Protein AF-U2HT55-F1 (afdb_monomer_lite)

Radius of gyration: 15.31 Å; chains: 1; bounding box: 40×36×38 Å

Foldseek 3Di:
DQDFAPDADPVRHGQDADPVLVVLLVVLVVDDLVVSLVLLQPQDPPDPSHDDVLSLLSQLLVCLVVVVVVSNVSSVVSSLVNLLVVLCVVQPVVPDDCSVVVSVVLSVVVVVVSVCVSVVNDSLSSVCNRPVPVSSD

Structure (mmCIF, N/CA/C/O backbone):
data_AF-U2HT55-F1
#
_entry.id   AF-U2HT55-F1
#
loop_
_atom_site.group_PDB
_atom_site.id
_atom_site.type_symbol
_atom_site.label_atom_id
_atom_site.label_alt_id
_atom_site.label_comp_id
_atom_site.label_asym_id
_atom_site.label_entity_id
_atom_site.label_seq_id
_atom_site.pdbx_PDB_ins_code
_atom_site.Cartn_x
_atom_site.Cartn_y
_atom_site.Cartn_z
_atom_site.occupancy
_atom_site.B_iso_or_equiv
_atom_site.auth_seq_id
_atom_site.auth_comp_id
_atom_site.auth_asym_id
_atom_site.auth_atom_id
_atom_site.pdbx_PDB_model_num
ATOM 1 N N . MET A 1 1 ? -13.585 8.861 9.394 1.00 59.62 1 MET A N 1
ATOM 2 C CA . MET A 1 1 ? -12.589 9.875 8.976 1.00 59.62 1 MET A CA 1
ATOM 3 C C . MET A 1 1 ? -11.209 9.292 9.211 1.00 59.62 1 MET A C 1
ATOM 5 O O . MET A 1 1 ? -10.973 8.781 10.306 1.00 59.62 1 MET A O 1
ATOM 9 N N . PRO A 1 2 ? -10.326 9.321 8.203 1.00 68.06 2 PRO A N 1
ATOM 10 C CA . PRO A 1 2 ? -9.007 8.718 8.307 1.00 68.06 2 PRO A CA 1
ATOM 11 C C . PRO A 1 2 ? -8.157 9.435 9.365 1.00 68.06 2 PRO A C 1
ATOM 13 O O . PRO A 1 2 ? -8.244 10.651 9.532 1.00 68.06 2 PRO A O 1
ATOM 16 N N . LYS A 1 3 ? -7.343 8.675 10.112 1.00 74.31 3 LYS A N 1
ATOM 17 C CA . LYS A 1 3 ? -6.481 9.236 11.166 1.00 74.31 3 LYS A CA 1
ATOM 18 C C . LYS A 1 3 ? -5.525 10.290 10.573 1.00 74.31 3 LYS A C 1
ATOM 20 O O . LYS A 1 3 ? -5.017 10.057 9.471 1.00 74.31 3 LYS A O 1
ATOM 25 N N . PRO A 1 4 ? -5.247 11.405 11.275 1.00 77.06 4 PRO A N 1
ATOM 26 C CA . PRO A 1 4 ? -4.251 12.383 10.840 1.00 77.06 4 PRO A CA 1
ATOM 27 C C . PRO A 1 4 ? -2.866 11.753 10.652 1.00 77.06 4 PRO A C 1
ATOM 29 O O . PRO A 1 4 ? -2.504 10.818 11.374 1.00 77.06 4 PRO A O 1
ATOM 32 N N . LEU A 1 5 ? -2.105 12.267 9.686 1.00 81.44 5 LEU A N 1
ATOM 33 C CA . LEU A 1 5 ? -0.708 11.888 9.479 1.00 81.44 5 LEU A CA 1
ATOM 34 C C . LEU A 1 5 ? 0.161 12.476 10.600 1.00 81.44 5 LEU A C 1
ATOM 36 O O . LEU A 1 5 ? -0.175 13.505 11.186 1.00 81.44 5 LEU A O 1
ATOM 40 N N . ARG A 1 6 ? 1.260 11.797 10.939 1.00 78.00 6 ARG A N 1
ATOM 41 C CA . ARG A 1 6 ? 2.170 12.195 12.027 1.00 78.00 6 ARG A CA 1
ATOM 42 C C . ARG A 1 6 ? 3.292 13.103 11.523 1.00 78.00 6 ARG A C 1
ATOM 44 O O . ARG A 1 6 ? 3.780 13.942 12.275 1.00 78.00 6 ARG A O 1
ATOM 51 N N . SER A 1 7 ? 3.703 12.911 10.274 1.00 81.19 7 SER A N 1
ATOM 52 C CA . SER A 1 7 ? 4.772 13.660 9.617 1.00 81.19 7 SER A CA 1
ATOM 53 C C . SER A 1 7 ? 4.402 15.119 9.350 1.00 81.19 7 SER A C 1
ATOM 55 O O . SER A 1 7 ? 3.242 15.461 9.116 1.00 81.19 7 SER A O 1
ATOM 57 N N . LYS A 1 8 ? 5.430 15.971 9.362 1.00 81.50 8 LYS A N 1
ATOM 58 C CA . LYS A 1 8 ? 5.367 17.394 9.022 1.00 81.50 8 LYS A CA 1
ATOM 59 C C . LYS A 1 8 ? 6.287 17.690 7.843 1.00 81.50 8 LYS A C 1
ATOM 61 O O . LYS A 1 8 ? 7.285 16.995 7.649 1.00 81.50 8 LYS A O 1
ATOM 66 N N . ASP A 1 9 ? 5.952 18.710 7.068 1.00 77.31 9 ASP A N 1
ATOM 67 C CA . ASP A 1 9 ? 6.779 19.195 5.973 1.00 77.31 9 ASP A CA 1
ATOM 68 C C . ASP A 1 9 ? 7.983 20.012 6.471 1.00 77.31 9 ASP A C 1
ATOM 70 O O . ASP A 1 9 ? 8.188 20.219 7.670 1.00 77.31 9 ASP A O 1
ATOM 74 N N . LYS A 1 10 ? 8.797 20.493 5.525 1.00 78.50 10 LYS A N 1
ATOM 75 C CA . LYS A 1 10 ? 9.980 21.321 5.806 1.00 78.50 10 LYS A CA 1
ATOM 76 C C . LYS A 1 10 ? 9.662 22.650 6.509 1.00 78.50 10 LYS A C 1
ATOM 78 O O . LYS A 1 10 ? 10.569 23.261 7.060 1.00 78.50 10 LYS A O 1
ATOM 83 N N . ASN A 1 11 ? 8.407 23.092 6.469 1.00 78.88 11 ASN A N 1
ATOM 84 C CA . ASN A 1 11 ? 7.920 24.304 7.118 1.00 78.88 11 ASN A CA 1
ATOM 85 C C . ASN A 1 11 ? 7.273 24.000 8.484 1.00 78.88 11 ASN A C 1
ATOM 87 O O . ASN A 1 11 ? 6.862 24.921 9.182 1.00 78.88 11 ASN A O 1
ATOM 91 N N . GLY A 1 12 ? 7.201 22.726 8.889 1.00 78.19 12 GLY A N 1
ATOM 92 C CA . GLY A 1 12 ? 6.566 22.293 10.132 1.00 78.19 12 GLY A CA 1
ATOM 93 C C . GLY A 1 12 ? 5.050 22.091 10.029 1.00 78.19 12 GLY A C 1
ATOM 94 O O . GLY A 1 12 ? 4.421 21.791 11.052 1.00 78.19 12 GLY A O 1
ATOM 95 N N . GLU A 1 13 ? 4.480 22.200 8.826 1.00 80.38 13 GLU A N 1
ATOM 96 C CA . GLU A 1 13 ? 3.058 21.979 8.567 1.00 80.38 13 GLU A CA 1
ATOM 97 C C . GLU A 1 13 ? 2.747 20.478 8.527 1.00 80.38 13 GLU A C 1
ATOM 99 O O . GLU A 1 13 ? 3.510 19.714 7.929 1.00 80.38 13 GLU A O 1
ATOM 104 N N . PRO A 1 14 ? 1.652 20.006 9.149 1.00 80.81 14 PRO A N 1
ATOM 105 C CA . PRO A 1 14 ? 1.263 18.605 9.075 1.00 80.81 14 PRO A CA 1
ATOM 106 C C . PRO A 1 14 ? 1.067 18.158 7.630 1.00 80.81 14 PRO A C 1
ATOM 108 O O . PRO A 1 14 ? 0.447 18.848 6.820 1.00 80.81 14 PRO A O 1
ATOM 111 N N . PHE A 1 15 ? 1.541 16.958 7.316 1.00 81.31 15 PHE A N 1
ATOM 112 C CA . PHE A 1 15 ? 1.168 16.322 6.066 1.00 81.31 15 PHE A CA 1
ATOM 113 C C . PHE A 1 15 ? -0.350 16.140 6.002 1.00 81.31 15 PHE A C 1
ATOM 115 O O . PHE A 1 15 ? -0.978 15.631 6.933 1.00 81.31 15 PHE A O 1
ATOM 122 N N . ALA A 1 16 ? -0.924 16.529 4.868 1.00 81.62 16 ALA A N 1
ATOM 123 C CA . ALA A 1 16 ? -2.328 16.334 4.553 1.00 81.62 16 ALA A CA 1
ATOM 124 C C . ALA A 1 16 ? -2.443 15.437 3.323 1.00 81.62 16 ALA A C 1
ATOM 126 O O . ALA A 1 16 ? -1.711 15.606 2.343 1.00 81.62 16 ALA A O 1
ATOM 127 N N . ARG A 1 17 ? -3.367 14.474 3.379 1.00 85.69 17 ARG A N 1
ATOM 128 C CA . ARG A 1 17 ? -3.720 13.690 2.197 1.00 85.69 17 ARG A CA 1
ATOM 129 C C . ARG A 1 17 ? -4.420 14.618 1.198 1.00 85.69 17 ARG A C 1
ATOM 131 O O . ARG A 1 17 ? -5.177 15.493 1.624 1.00 85.69 17 ARG A O 1
ATOM 138 N N . PRO A 1 18 ? -4.194 14.450 -0.112 1.00 88.00 18 PRO A N 1
ATOM 139 C CA . PRO A 1 18 ? -4.986 15.159 -1.107 1.00 88.00 18 PRO A CA 1
ATOM 140 C C . PRO A 1 18 ? -6.492 14.866 -0.924 1.00 88.00 18 PRO A C 1
ATOM 142 O O . PRO A 1 18 ? -6.837 13.726 -0.584 1.00 88.00 18 PRO A O 1
ATOM 145 N N . PRO A 1 19 ? -7.400 15.839 -1.145 1.00 88.50 19 PRO A N 1
ATOM 146 C CA . PRO A 1 19 ? -8.841 15.653 -0.938 1.00 88.50 19 PRO A CA 1
ATOM 147 C C . PRO A 1 19 ? -9.431 14.444 -1.677 1.00 88.50 19 PRO A C 1
ATOM 149 O O . PRO A 1 19 ? -10.312 13.757 -1.161 1.00 88.50 19 PRO A O 1
ATOM 152 N N . GLU A 1 20 ? -8.920 14.142 -2.870 1.00 89.31 20 GLU A N 1
ATOM 153 C CA . GLU A 1 20 ? -9.305 12.983 -3.671 1.00 89.31 20 GLU A CA 1
ATOM 154 C C . GLU A 1 20 ? -8.940 11.647 -3.005 1.00 89.31 20 GLU A C 1
ATOM 156 O O . GLU A 1 20 ? -9.689 10.671 -3.115 1.00 89.31 20 GLU A O 1
ATOM 161 N N . ILE A 1 21 ? -7.828 11.601 -2.264 1.00 90.75 21 ILE A N 1
ATOM 162 C CA . ILE A 1 21 ? -7.429 10.424 -1.492 1.00 90.75 21 ILE A CA 1
ATOM 163 C C . ILE A 1 21 ? -8.354 10.270 -0.288 1.00 90.75 21 ILE A C 1
ATOM 165 O O . ILE A 1 21 ? -8.862 9.173 -0.069 1.00 90.75 21 ILE A O 1
ATOM 169 N N . ASP A 1 22 ? -8.646 11.346 0.445 1.00 90.06 22 ASP A N 1
ATOM 170 C CA . ASP A 1 22 ? -9.569 11.289 1.586 1.00 90.06 22 ASP A CA 1
ATOM 171 C C . ASP A 1 22 ? -10.984 10.851 1.170 1.00 90.06 22 ASP A C 1
ATOM 173 O O . ASP A 1 22 ? -11.580 9.991 1.825 1.00 90.06 22 ASP A O 1
ATOM 177 N N . ALA A 1 23 ? -11.504 11.361 0.050 1.00 90.81 23 ALA A N 1
ATOM 178 C CA . ALA A 1 23 ? -12.784 10.920 -0.506 1.00 90.81 23 ALA A CA 1
ATOM 179 C C . ALA A 1 23 ? -12.757 9.430 -0.897 1.00 90.81 23 ALA A C 1
ATOM 181 O O . ALA A 1 23 ? -13.701 8.681 -0.623 1.00 90.81 23 ALA A O 1
ATOM 182 N N . CYS A 1 24 ? -11.653 8.968 -1.494 1.00 92.88 24 CYS A N 1
ATOM 183 C CA . CYS A 1 24 ? -11.458 7.558 -1.818 1.00 92.88 24 CYS A CA 1
ATOM 184 C C . CYS A 1 24 ? -11.436 6.682 -0.555 1.00 92.88 24 CYS A C 1
ATOM 186 O O . CYS A 1 24 ? -12.097 5.642 -0.519 1.00 92.88 24 CYS A O 1
ATOM 188 N N . LEU A 1 25 ? -10.739 7.115 0.498 1.00 93.56 25 LEU A N 1
ATOM 189 C CA . LEU A 1 25 ? -10.694 6.418 1.782 1.00 93.56 25 LEU A CA 1
ATOM 190 C C . LEU A 1 25 ? -12.084 6.302 2.405 1.00 93.56 25 LEU A C 1
ATOM 192 O O . LEU A 1 25 ? -12.474 5.201 2.779 1.00 93.56 25 LEU A O 1
ATOM 196 N N . GLN A 1 26 ? -12.857 7.390 2.446 1.00 92.44 26 GLN A N 1
ATOM 197 C CA . GLN A 1 26 ? -14.225 7.370 2.974 1.00 92.44 26 GLN A CA 1
ATOM 198 C C . GLN A 1 26 ? -15.109 6.348 2.245 1.00 92.44 26 GLN A C 1
ATOM 200 O O . GLN A 1 26 ? -15.790 5.552 2.890 1.00 92.44 26 GLN A O 1
ATOM 205 N N . ARG A 1 27 ? -15.044 6.308 0.909 1.00 93.75 27 ARG A N 1
ATOM 206 C CA . ARG A 1 27 ? -15.772 5.322 0.092 1.00 93.75 27 ARG A CA 1
ATOM 207 C C . ARG A 1 27 ? -15.325 3.879 0.360 1.00 93.75 27 ARG A C 1
ATOM 209 O O . ARG A 1 27 ? -16.134 2.962 0.300 1.00 93.75 27 ARG A O 1
ATOM 216 N N . LEU A 1 28 ? -14.040 3.648 0.620 1.00 94.19 28 LEU A N 1
ATOM 217 C CA . LEU A 1 28 ? -13.508 2.310 0.914 1.00 94.19 28 LEU A CA 1
ATOM 218 C C . LEU A 1 28 ? -13.747 1.872 2.369 1.00 94.19 28 LEU A C 1
ATOM 220 O O . LEU A 1 28 ? -13.688 0.678 2.671 1.00 94.19 28 LEU A O 1
ATOM 224 N N . GLU A 1 29 ? -13.978 2.820 3.279 1.00 92.88 29 GLU A N 1
ATOM 225 C CA . GLU A 1 29 ? -14.387 2.555 4.661 1.00 92.88 29 GLU A CA 1
ATOM 226 C C . GLU A 1 29 ? -15.868 2.174 4.768 1.00 92.88 29 GLU A C 1
ATOM 228 O O . GLU A 1 29 ? -16.218 1.432 5.683 1.00 92.88 29 GLU A O 1
ATOM 233 N N . SER A 1 30 ? -16.721 2.630 3.844 1.00 93.00 30 SER A N 1
ATOM 234 C CA . SER A 1 30 ? -18.157 2.316 3.842 1.00 93.00 30 SER A CA 1
ATOM 235 C C . SER A 1 30 ? -18.507 0.943 3.257 1.00 93.00 30 SER A C 1
ATOM 237 O O . SER A 1 30 ? -19.668 0.542 3.307 1.00 93.00 30 SER A O 1
ATOM 239 N N . ILE A 1 31 ? -17.523 0.220 2.716 1.00 94.31 31 ILE A N 1
ATOM 240 C CA . ILE A 1 31 ? -17.680 -1.129 2.159 1.00 94.31 31 ILE A CA 1
ATOM 241 C C . ILE A 1 31 ? -16.932 -2.171 3.000 1.00 94.31 31 ILE A C 1
ATOM 243 O O . ILE A 1 31 ? -15.992 -1.861 3.743 1.00 94.31 31 ILE A O 1
ATOM 247 N N . ASP A 1 32 ? -17.335 -3.433 2.864 1.00 92.25 32 ASP A N 1
ATOM 248 C CA . ASP A 1 32 ? -16.710 -4.544 3.574 1.00 92.25 32 ASP A CA 1
ATOM 249 C C . ASP A 1 32 ? -15.275 -4.828 3.081 1.00 92.25 32 ASP A C 1
ATOM 251 O O . ASP A 1 32 ? -14.828 -4.377 2.020 1.00 92.25 32 ASP A O 1
ATOM 255 N N . ALA A 1 33 ? -14.524 -5.585 3.885 1.00 88.88 33 ALA A N 1
ATOM 256 C CA . ALA A 1 33 ? -13.118 -5.866 3.617 1.00 88.88 33 ALA A CA 1
ATOM 257 C C . ALA A 1 33 ? -12.886 -6.656 2.320 1.00 88.88 33 ALA A C 1
ATOM 259 O O . ALA A 1 33 ? -11.906 -6.380 1.628 1.00 88.88 33 ALA A O 1
ATOM 260 N N . ALA A 1 34 ? -13.771 -7.593 1.964 1.00 91.06 34 ALA A N 1
ATOM 261 C CA . ALA A 1 34 ? -13.611 -8.411 0.766 1.00 91.06 34 ALA A CA 1
ATOM 262 C C . ALA A 1 34 ? -13.830 -7.575 -0.502 1.00 91.06 34 ALA A C 1
ATOM 264 O O . ALA A 1 34 ? -13.003 -7.614 -1.417 1.00 91.06 34 ALA A O 1
ATOM 265 N N . THR A 1 35 ? -14.875 -6.743 -0.521 1.00 93.62 35 THR A N 1
ATOM 266 C CA . THR A 1 35 ? -15.134 -5.806 -1.627 1.00 93.62 35 THR A CA 1
ATOM 267 C C . THR A 1 35 ? -13.995 -4.795 -1.776 1.00 93.62 35 THR A C 1
ATOM 269 O O . THR A 1 35 ? -13.527 -4.519 -2.883 1.00 93.62 35 THR A O 1
ATOM 272 N N . ARG A 1 36 ? -13.468 -4.282 -0.658 1.00 94.31 36 ARG A N 1
ATOM 273 C CA . ARG A 1 36 ? -12.300 -3.392 -0.667 1.00 94.31 36 ARG A CA 1
ATOM 274 C C . ARG A 1 36 ? -11.052 -4.074 -1.237 1.00 94.31 36 ARG A C 1
ATOM 276 O O . ARG A 1 36 ? -10.352 -3.472 -2.050 1.00 94.31 36 ARG A O 1
ATOM 283 N N . LEU A 1 37 ? -10.771 -5.314 -0.838 1.00 92.31 37 LEU A N 1
ATOM 284 C CA . LEU A 1 37 ? -9.646 -6.088 -1.366 1.00 92.31 37 LEU A CA 1
ATOM 285 C C . LEU A 1 37 ? -9.767 -6.303 -2.876 1.00 92.31 37 LEU A C 1
ATOM 287 O O . LEU A 1 37 ? -8.786 -6.093 -3.589 1.00 92.31 37 LEU A O 1
ATOM 291 N N . GLN A 1 38 ? -10.964 -6.634 -3.375 1.00 92.81 38 GLN A N 1
ATOM 292 C CA . GLN A 1 38 ? -11.213 -6.718 -4.816 1.00 92.81 38 GLN A CA 1
ATOM 293 C C . GLN A 1 38 ? -10.918 -5.395 -5.528 1.00 92.81 38 GLN A C 1
ATOM 295 O O . GLN A 1 38 ? -10.236 -5.405 -6.553 1.00 92.81 38 GLN A O 1
ATOM 300 N N . ALA A 1 39 ? -11.347 -4.258 -4.976 1.00 93.56 39 ALA A N 1
ATOM 301 C CA . ALA A 1 39 ? -11.093 -2.949 -5.580 1.00 93.56 39 ALA A CA 1
ATOM 302 C C . ALA A 1 39 ? -9.587 -2.655 -5.752 1.00 93.56 39 ALA A C 1
ATOM 304 O O . ALA A 1 39 ? -9.170 -2.063 -6.748 1.00 93.56 39 ALA A O 1
ATOM 305 N N . PHE A 1 40 ? -8.737 -3.123 -4.832 1.00 94.50 40 PHE A N 1
ATOM 306 C CA . PHE A 1 40 ? -7.283 -2.962 -4.943 1.00 94.50 40 PHE A CA 1
ATOM 307 C C . PHE A 1 40 ? -6.628 -3.829 -6.028 1.00 94.50 40 PHE A C 1
ATOM 309 O O . PHE A 1 40 ? -5.506 -3.527 -6.450 1.00 94.50 40 PHE A O 1
ATOM 316 N N . THR A 1 41 ? -7.303 -4.875 -6.515 1.00 91.75 41 THR A N 1
ATOM 317 C CA . THR A 1 41 ? -6.761 -5.757 -7.566 1.00 91.75 41 THR A CA 1
ATOM 318 C C . THR A 1 41 ? -6.699 -5.095 -8.943 1.00 91.75 41 THR A C 1
ATOM 320 O O . THR A 1 41 ? -5.928 -5.544 -9.795 1.00 91.75 41 THR A O 1
ATOM 323 N N . VAL A 1 42 ? -7.450 -4.006 -9.156 1.00 89.75 42 VAL A N 1
ATOM 324 C CA . VAL A 1 42 ? -7.401 -3.219 -10.392 1.00 89.75 42 VAL A CA 1
ATOM 325 C C . VAL A 1 42 ? -6.004 -2.613 -10.534 1.00 89.75 42 VAL A C 1
ATOM 327 O O . VAL A 1 42 ? -5.590 -1.764 -9.744 1.00 89.75 42 VAL A O 1
ATOM 330 N N . ALA A 1 43 ? -5.254 -3.093 -11.528 1.00 76.19 43 ALA A N 1
ATOM 331 C CA . ALA A 1 43 ? -3.834 -2.773 -11.692 1.00 76.19 43 ALA A CA 1
ATOM 332 C C . ALA A 1 43 ? -3.579 -1.522 -12.549 1.00 76.19 43 ALA A C 1
ATOM 334 O O . ALA A 1 43 ? -2.569 -0.846 -12.373 1.00 76.19 43 ALA A O 1
ATOM 335 N N . SER A 1 44 ? -4.474 -1.215 -13.491 1.00 80.25 44 SER A N 1
ATOM 336 C CA . SER A 1 44 ? -4.277 -0.115 -14.438 1.00 80.25 44 SER A CA 1
ATOM 337 C C . SER A 1 44 ? -4.830 1.190 -13.891 1.00 80.25 44 SER A C 1
ATOM 339 O O . SER A 1 44 ? -6.033 1.296 -13.683 1.00 80.25 44 SER A O 1
ATOM 341 N N . ARG A 1 45 ? -3.979 2.214 -13.784 1.00 79.62 45 ARG A N 1
ATOM 342 C CA . ARG A 1 45 ? -4.372 3.585 -13.406 1.00 79.62 45 ARG A CA 1
ATOM 343 C C . ARG A 1 45 ? -5.386 4.234 -14.340 1.00 79.62 45 ARG A C 1
ATOM 345 O O . ARG A 1 45 ? -6.037 5.191 -13.954 1.00 79.62 45 ARG A O 1
ATOM 352 N N . LYS A 1 46 ? -5.482 3.737 -15.575 1.00 81.38 46 LYS A N 1
ATOM 353 C CA . LYS A 1 46 ? -6.415 4.241 -16.590 1.00 81.38 46 LYS A CA 1
ATOM 354 C C . LYS A 1 46 ? -7.809 3.621 -16.475 1.00 81.38 46 LYS A C 1
ATOM 356 O O . LYS A 1 46 ? -8.676 3.962 -17.263 1.00 81.38 46 LYS A O 1
ATOM 361 N N . SER A 1 47 ? -7.998 2.655 -15.577 1.00 85.94 47 SER A N 1
ATOM 362 C CA . SER A 1 47 ? -9.296 2.027 -15.357 1.00 85.94 47 SER A CA 1
ATOM 363 C C . SER A 1 47 ? -10.113 2.850 -14.366 1.00 85.94 47 SER A C 1
ATOM 365 O O . SER A 1 47 ? -9.594 3.216 -13.314 1.00 85.94 47 SER A O 1
ATOM 367 N N . ASP A 1 48 ? -11.399 3.053 -14.655 1.00 81.44 48 ASP A N 1
ATOM 368 C CA . ASP A 1 48 ? -12.335 3.787 -13.788 1.00 81.44 48 ASP A CA 1
ATOM 369 C C . ASP A 1 48 ? -12.468 3.179 -12.378 1.00 81.44 48 ASP A C 1
ATOM 371 O O . ASP A 1 48 ? -12.843 3.859 -11.426 1.00 81.44 48 ASP A O 1
ATOM 375 N N . GLY A 1 49 ? -12.127 1.896 -12.219 1.00 84.25 49 GLY A N 1
ATOM 376 C CA . GLY A 1 49 ? -12.117 1.198 -10.931 1.00 84.25 49 GLY A CA 1
ATOM 377 C C . GLY A 1 49 ? -10.793 1.275 -10.168 1.00 84.25 49 GLY A C 1
ATOM 378 O O . GLY A 1 49 ? -10.662 0.636 -9.122 1.00 84.25 49 GLY A O 1
ATOM 379 N N . TYR A 1 50 ? -9.785 1.988 -10.679 1.00 88.69 50 TYR A N 1
ATOM 380 C CA . TYR A 1 50 ? -8.469 2.020 -10.052 1.00 88.69 50 TYR A CA 1
ATOM 381 C C . TYR A 1 50 ? -8.493 2.763 -8.721 1.00 88.69 50 TYR A C 1
ATOM 383 O O . TYR A 1 50 ? -8.780 3.956 -8.636 1.00 88.69 50 TYR A O 1
ATOM 391 N N . VAL A 1 51 ? -8.100 2.053 -7.669 1.00 93.50 51 VAL A N 1
ATOM 392 C CA . VAL A 1 51 ? -7.863 2.652 -6.359 1.00 93.50 51 VAL A CA 1
ATOM 393 C C . VAL A 1 51 ? -6.391 3.070 -6.241 1.00 93.50 51 VAL A C 1
ATOM 395 O O . VAL A 1 51 ? -5.533 2.212 -6.462 1.00 93.50 51 VAL A O 1
ATOM 398 N N . PRO A 1 52 ? -6.068 4.316 -5.842 1.00 92.38 52 PRO A N 1
ATOM 399 C CA . PRO A 1 52 ? -4.692 4.780 -5.633 1.00 92.38 52 PRO A CA 1
ATOM 400 C C . PRO A 1 52 ? -3.898 3.968 -4.598 1.00 92.38 52 PRO A C 1
ATOM 402 O O . PRO A 1 52 ? -4.463 3.360 -3.685 1.00 92.38 52 PRO A O 1
ATOM 405 N N . SER A 1 53 ? -2.570 3.948 -4.733 1.00 91.12 53 SER A N 1
ATOM 406 C CA . SER A 1 53 ? -1.689 3.201 -3.819 1.00 91.12 53 SER A CA 1
ATOM 407 C C . SER A 1 53 ? -1.542 3.886 -2.455 1.00 91.12 53 SER A C 1
ATOM 409 O O . SER A 1 53 ? -1.269 3.216 -1.462 1.00 91.12 53 SER A O 1
ATOM 411 N N . GLU A 1 54 ? -1.813 5.187 -2.378 1.00 91.62 54 GLU A N 1
ATOM 412 C CA . GLU A 1 54 ? -1.981 5.958 -1.146 1.00 91.62 54 GLU A CA 1
ATOM 413 C C . GLU A 1 54 ? -3.073 5.326 -0.272 1.00 91.62 54 GLU A C 1
ATOM 415 O O . GLU A 1 54 ? -2.858 5.032 0.905 1.00 91.62 54 GLU A O 1
ATOM 420 N N . ALA A 1 55 ? -4.229 5.021 -0.873 1.00 93.50 55 ALA A N 1
ATOM 421 C CA . ALA A 1 55 ? -5.327 4.369 -0.173 1.00 93.50 55 ALA A CA 1
ATOM 422 C C . ALA A 1 55 ? -4.945 2.949 0.267 1.00 93.50 55 ALA A C 1
ATOM 424 O O . ALA A 1 55 ? -5.205 2.559 1.403 1.00 93.50 55 ALA A O 1
ATOM 425 N N . LEU A 1 56 ? -4.268 2.184 -0.596 1.00 93.44 56 LEU A N 1
ATOM 426 C CA . LEU A 1 56 ? -3.773 0.848 -0.248 1.00 93.44 56 LEU A CA 1
ATOM 427 C C . LEU A 1 56 ? -2.831 0.889 0.965 1.00 93.44 56 LEU A C 1
ATOM 429 O O . LEU A 1 56 ? -2.935 0.057 1.866 1.00 93.44 56 LEU A O 1
ATOM 433 N N . THR A 1 57 ? -1.960 1.894 1.014 1.00 91.19 57 THR A N 1
ATOM 434 C CA . THR A 1 57 ? -1.003 2.109 2.102 1.00 91.19 57 THR A CA 1
ATOM 435 C C . THR A 1 57 ? -1.702 2.430 3.423 1.00 91.19 57 THR A C 1
ATOM 437 O O . THR A 1 57 ? -1.369 1.840 4.453 1.00 91.19 57 THR A O 1
ATOM 440 N N . TYR A 1 58 ? -2.731 3.280 3.386 1.00 91.81 58 TYR A N 1
ATOM 441 C CA . TYR A 1 58 ? -3.569 3.560 4.551 1.00 91.81 58 TYR A CA 1
ATOM 442 C C . TYR A 1 58 ? -4.185 2.283 5.139 1.00 91.81 58 TYR A C 1
ATOM 444 O O . TYR A 1 58 ? -4.085 2.030 6.344 1.00 91.81 58 TYR A O 1
ATOM 452 N N . PHE A 1 59 ? -4.793 1.437 4.299 1.00 93.25 59 PHE A N 1
ATOM 453 C CA . PHE A 1 59 ? -5.413 0.199 4.777 1.00 93.25 59 PHE A CA 1
ATOM 454 C C . PHE A 1 59 ? -4.379 -0.824 5.255 1.00 93.25 59 PHE A C 1
ATOM 456 O O . PHE A 1 59 ? -4.641 -1.520 6.236 1.00 93.25 59 PHE A O 1
ATOM 463 N N . LEU A 1 60 ? -3.192 -0.873 4.640 1.00 92.50 60 LEU A N 1
ATOM 464 C CA . LEU A 1 60 ? -2.079 -1.701 5.108 1.00 92.50 60 LEU A CA 1
ATOM 465 C C . LEU A 1 60 ? -1.674 -1.311 6.535 1.00 92.50 60 LEU A C 1
ATOM 467 O O . LEU A 1 60 ? -1.610 -2.158 7.428 1.00 92.50 60 LEU A O 1
ATOM 471 N N . ARG A 1 61 ? -1.463 -0.013 6.776 1.00 88.75 61 ARG A N 1
ATOM 472 C CA . ARG A 1 61 ? -1.128 0.507 8.103 1.00 88.75 61 ARG A CA 1
ATOM 473 C C . ARG A 1 61 ? -2.239 0.243 9.111 1.00 88.75 61 ARG A C 1
ATOM 475 O O . ARG A 1 61 ? -1.963 -0.125 10.253 1.00 88.75 61 ARG A O 1
ATOM 482 N N . ARG A 1 62 ? -3.497 0.425 8.705 1.00 90.69 62 ARG A N 1
ATOM 483 C CA . ARG A 1 62 ? -4.655 0.153 9.558 1.00 90.69 62 ARG A CA 1
ATOM 484 C C . ARG A 1 62 ? -4.701 -1.314 9.976 1.00 90.69 62 ARG A C 1
ATOM 486 O O . ARG A 1 62 ? -4.813 -1.574 11.168 1.00 90.69 62 ARG A O 1
ATOM 493 N N . ALA A 1 63 ? -4.553 -2.238 9.026 1.00 91.88 63 ALA A N 1
ATOM 494 C CA . ALA A 1 63 ? -4.540 -3.674 9.289 1.00 91.88 63 ALA A CA 1
ATOM 495 C C . ALA A 1 63 ? -3.404 -4.068 10.246 1.00 91.88 63 ALA A C 1
ATOM 497 O O . ALA A 1 63 ? -3.619 -4.858 11.165 1.00 91.88 63 ALA A O 1
ATOM 498 N N . HIS A 1 64 ? -2.221 -3.461 10.095 1.00 90.69 64 HIS A N 1
ATOM 499 C CA . HIS A 1 64 ? -1.124 -3.633 11.048 1.00 90.69 64 HIS A CA 1
ATOM 500 C C . HIS A 1 64 ? -1.505 -3.139 12.453 1.00 90.69 64 HIS A C 1
ATOM 502 O O . HIS A 1 64 ? -1.358 -3.867 13.433 1.00 90.69 64 HIS A O 1
ATOM 508 N N . ALA A 1 65 ? -2.046 -1.921 12.558 1.00 88.69 65 ALA A N 1
ATOM 509 C CA . ALA A 1 65 ? -2.406 -1.304 13.835 1.00 88.69 65 ALA A CA 1
ATOM 510 C C . ALA A 1 65 ? -3.530 -2.040 14.584 1.00 88.69 65 ALA A C 1
ATOM 512 O O . ALA A 1 65 ? -3.571 -1.990 15.811 1.00 88.69 65 ALA A O 1
ATOM 513 N N . THR A 1 66 ? -4.439 -2.711 13.872 1.00 91.00 66 THR A N 1
ATOM 514 C CA . THR A 1 66 ? -5.521 -3.512 14.467 1.00 91.00 66 THR A CA 1
ATOM 515 C C . THR A 1 66 ? -5.151 -4.985 14.651 1.00 91.00 66 THR A C 1
ATOM 517 O O . THR A 1 66 ? -5.987 -5.763 15.101 1.00 91.00 66 THR A O 1
ATOM 520 N N . GLY A 1 67 ? -3.931 -5.397 14.286 1.00 90.69 67 GLY A N 1
ATOM 521 C CA . GLY A 1 67 ? -3.489 -6.791 14.376 1.00 90.69 67 GLY A CA 1
ATOM 522 C C . GLY A 1 67 ? -4.156 -7.741 13.371 1.00 90.69 67 GLY A C 1
ATOM 523 O O . GLY A 1 67 ? -4.090 -8.958 13.548 1.00 90.69 67 GLY A O 1
ATOM 524 N N . ALA A 1 68 ? -4.779 -7.220 12.310 1.00 92.88 68 ALA A N 1
ATOM 525 C CA . ALA A 1 68 ? -5.455 -7.999 11.272 1.00 92.88 68 ALA A CA 1
ATOM 526 C C . ALA A 1 68 ? -4.436 -8.617 10.293 1.00 92.88 68 ALA A C 1
ATOM 528 O O . ALA A 1 68 ? -4.246 -8.141 9.173 1.00 92.88 68 ALA A O 1
ATOM 529 N N . LYS A 1 69 ? -3.745 -9.678 10.734 1.00 92.31 69 LYS A N 1
ATOM 530 C CA . LYS A 1 69 ? -2.609 -10.291 10.016 1.00 92.31 69 LYS A CA 1
ATOM 531 C C . LYS A 1 69 ? -2.952 -10.767 8.600 1.00 92.31 69 LYS A C 1
ATOM 533 O O . LYS A 1 69 ? -2.145 -10.571 7.692 1.00 92.31 69 LYS A O 1
ATOM 538 N N . ASP A 1 70 ? -4.131 -11.355 8.401 1.00 93.75 70 ASP A N 1
ATOM 539 C CA . ASP A 1 70 ? -4.537 -11.874 7.089 1.00 93.75 70 ASP A CA 1
ATOM 540 C C . ASP A 1 70 ? -4.830 -10.748 6.093 1.00 93.75 70 ASP A C 1
ATOM 542 O O . ASP A 1 70 ? -4.326 -10.780 4.969 1.00 93.75 70 ASP A O 1
ATOM 546 N N . GLU A 1 71 ? -5.566 -9.713 6.515 1.00 93.25 71 GLU A N 1
ATOM 547 C CA . GLU A 1 71 ? -5.814 -8.518 5.693 1.00 93.25 71 GLU A CA 1
ATOM 548 C C . GLU A 1 71 ? -4.487 -7.819 5.368 1.00 93.25 71 GLU A C 1
ATOM 550 O O . GLU A 1 71 ? -4.225 -7.498 4.209 1.00 93.25 71 GLU A O 1
ATOM 555 N N . PHE A 1 72 ? -3.594 -7.678 6.355 1.00 93.12 72 PHE A N 1
ATOM 556 C CA . PHE A 1 72 ? -2.263 -7.112 6.143 1.00 93.12 72 PHE A CA 1
ATOM 557 C C . PHE A 1 72 ? -1.480 -7.880 5.073 1.00 93.12 72 PHE A C 1
ATOM 559 O O . PHE A 1 72 ? -0.962 -7.269 4.142 1.00 93.12 72 PHE A O 1
ATOM 566 N N . LYS A 1 73 ? -1.413 -9.215 5.165 1.00 94.25 73 LYS A N 1
ATOM 567 C CA . LYS A 1 73 ? -0.677 -10.049 4.204 1.00 94.25 73 LYS A CA 1
ATOM 568 C C . LYS A 1 73 ? -1.213 -9.880 2.780 1.00 94.25 73 LYS A C 1
ATOM 570 O O . LYS A 1 73 ? -0.427 -9.790 1.837 1.00 94.25 73 LYS A O 1
ATOM 575 N N . GLN A 1 74 ? -2.534 -9.816 2.623 1.00 95.38 74 GLN A N 1
ATOM 576 C CA . GLN A 1 74 ? -3.173 -9.636 1.319 1.00 95.38 74 GLN A CA 1
ATOM 577 C C . GLN A 1 74 ? -2.896 -8.243 0.736 1.00 95.38 74 GLN A C 1
ATOM 579 O O . GLN A 1 74 ? -2.466 -8.133 -0.414 1.00 95.38 74 GLN A O 1
ATOM 584 N N . LEU A 1 75 ? -3.063 -7.186 1.536 1.00 94.50 75 LEU A N 1
ATOM 585 C CA . LEU A 1 75 ? -2.774 -5.810 1.120 1.00 94.50 75 LEU A CA 1
ATOM 586 C C . LEU A 1 75 ? -1.286 -5.616 0.800 1.00 94.50 75 LEU A C 1
ATOM 588 O O . LEU A 1 75 ? -0.952 -4.969 -0.190 1.00 94.50 75 LEU A O 1
ATOM 592 N N . PHE A 1 76 ? -0.394 -6.224 1.586 1.00 94.00 76 PHE A N 1
ATOM 593 C CA . PHE A 1 76 ? 1.046 -6.186 1.349 1.00 94.00 76 PHE A CA 1
ATOM 594 C C . PHE A 1 76 ? 1.405 -6.838 0.011 1.00 94.00 76 PHE A C 1
ATOM 596 O O . PHE A 1 76 ? 2.137 -6.252 -0.783 1.00 94.00 76 PHE A O 1
ATOM 603 N N . GLY A 1 77 ? 0.840 -8.012 -0.292 1.00 94.19 77 GLY A N 1
ATOM 604 C CA . GLY A 1 77 ? 1.043 -8.675 -1.582 1.00 94.19 77 GLY A CA 1
ATOM 605 C C . GLY A 1 77 ? 0.575 -7.828 -2.771 1.00 94.19 77 GLY A C 1
ATOM 606 O O . GLY A 1 77 ? 1.281 -7.723 -3.775 1.00 94.19 77 GLY A O 1
ATOM 607 N N . LEU A 1 78 ? -0.583 -7.168 -2.648 1.00 93.81 78 LEU A N 1
ATOM 608 C CA . LEU A 1 78 ? -1.097 -6.252 -3.674 1.00 93.81 78 LEU A CA 1
ATOM 609 C C . LEU A 1 78 ? -0.193 -5.031 -3.861 1.00 93.81 78 LEU A C 1
ATOM 611 O O . LEU A 1 78 ? 0.073 -4.631 -4.997 1.00 93.81 78 LEU A O 1
ATOM 615 N N . LEU A 1 79 ? 0.313 -4.471 -2.762 1.00 92.25 79 LEU A N 1
ATOM 616 C CA . LEU A 1 79 ? 1.231 -3.340 -2.796 1.00 92.25 79 LEU A CA 1
ATOM 617 C C . LEU A 1 79 ? 2.526 -3.722 -3.514 1.00 92.25 79 LEU A C 1
ATOM 619 O O . LEU A 1 79 ? 2.906 -3.062 -4.478 1.00 92.25 79 LEU A O 1
ATOM 623 N N . MET A 1 80 ? 3.144 -4.836 -3.116 1.00 92.12 80 MET A N 1
ATOM 624 C CA . MET A 1 80 ? 4.366 -5.349 -3.739 1.00 92.12 80 MET A CA 1
ATOM 625 C C . MET A 1 80 ? 4.172 -5.632 -5.231 1.00 92.12 80 MET A C 1
ATOM 627 O O . MET A 1 80 ? 5.038 -5.303 -6.038 1.00 92.12 80 MET A O 1
ATOM 631 N N . LYS A 1 81 ? 3.011 -6.161 -5.634 1.00 91.69 81 LYS A N 1
ATOM 632 C CA . LYS A 1 81 ? 2.688 -6.364 -7.053 1.00 91.69 81 LYS A CA 1
ATOM 633 C C . LYS A 1 81 ? 2.675 -5.044 -7.834 1.00 91.69 81 LYS A C 1
ATOM 635 O O . LYS A 1 81 ? 3.269 -4.976 -8.908 1.00 91.69 81 LYS A O 1
ATOM 640 N N . ARG A 1 82 ? 2.033 -3.996 -7.305 1.00 90.25 82 ARG A N 1
ATOM 641 C CA . ARG A 1 82 ? 1.969 -2.670 -7.954 1.00 90.25 82 ARG A CA 1
ATOM 642 C C . ARG A 1 82 ? 3.339 -2.001 -8.039 1.00 90.25 82 ARG A C 1
ATOM 644 O O . ARG A 1 82 ? 3.684 -1.439 -9.075 1.00 90.25 82 ARG A O 1
ATOM 651 N N . VAL A 1 83 ? 4.118 -2.089 -6.964 1.00 88.75 83 VAL A N 1
ATOM 652 C CA . VAL A 1 83 ? 5.497 -1.587 -6.902 1.00 88.75 83 VAL A CA 1
ATOM 653 C C . VAL A 1 83 ? 6.353 -2.299 -7.948 1.00 88.75 83 VAL A C 1
ATOM 655 O O . VAL A 1 83 ? 6.976 -1.634 -8.770 1.00 88.75 83 VAL A O 1
ATOM 658 N N . GLY A 1 84 ? 6.297 -3.632 -8.009 1.00 89.44 84 GLY A N 1
ATOM 659 C CA . GLY A 1 84 ? 7.012 -4.417 -9.014 1.00 89.44 84 GLY A CA 1
ATOM 660 C C . GLY A 1 84 ? 6.640 -4.027 -10.447 1.00 89.44 84 GLY A C 1
ATOM 661 O O . GLY A 1 84 ? 7.523 -3.811 -11.271 1.00 89.44 84 GLY A O 1
ATOM 662 N N . GLN A 1 85 ? 5.347 -3.854 -10.743 1.00 88.38 85 GLN A N 1
ATOM 663 C CA . GLN A 1 85 ? 4.883 -3.391 -12.059 1.00 88.38 85 GLN A CA 1
ATOM 664 C C . GLN A 1 85 ? 5.423 -2.000 -12.420 1.00 88.38 85 GLN A C 1
ATOM 666 O O . GLN A 1 85 ? 5.843 -1.785 -13.556 1.00 88.38 85 GLN A O 1
ATOM 671 N N . SER A 1 86 ? 5.445 -1.073 -11.459 1.00 85.75 86 SER A N 1
ATOM 672 C CA . SER A 1 86 ? 6.037 0.257 -11.645 1.00 85.75 86 SER A CA 1
ATOM 673 C C . SER A 1 86 ? 7.534 0.162 -11.953 1.00 85.75 86 SER A C 1
ATOM 675 O O . SER A 1 86 ? 8.021 0.771 -12.903 1.00 85.75 86 SER A O 1
ATOM 677 N N . LEU A 1 87 ? 8.262 -0.678 -11.212 1.00 86.62 87 LEU A N 1
ATOM 678 C CA . LEU A 1 87 ? 9.693 -0.891 -11.422 1.00 86.62 87 LEU A CA 1
ATOM 679 C C . LEU A 1 87 ? 10.000 -1.527 -12.777 1.00 86.62 87 LEU A C 1
ATOM 681 O O . LEU A 1 87 ? 10.967 -1.127 -13.412 1.00 86.62 87 LEU A O 1
ATOM 685 N N . PHE A 1 88 ? 9.183 -2.464 -13.260 1.00 87.00 88 PHE A N 1
ATOM 686 C CA . PHE A 1 88 ? 9.334 -3.015 -14.612 1.00 87.00 88 PHE A CA 1
ATOM 687 C C . PHE A 1 88 ? 9.169 -1.950 -15.703 1.00 87.00 88 PHE A C 1
ATOM 689 O O . PHE A 1 88 ? 9.878 -1.991 -16.707 1.00 87.00 88 PHE A O 1
ATOM 696 N N . ALA A 1 89 ? 8.260 -0.990 -15.512 1.00 85.62 89 ALA A N 1
ATOM 697 C CA . ALA A 1 89 ? 8.071 0.110 -16.454 1.00 85.62 89 ALA A CA 1
ATOM 698 C C . ALA A 1 89 ? 9.231 1.123 -16.414 1.00 85.62 89 ALA A C 1
ATOM 700 O O . ALA A 1 89 ? 9.666 1.600 -17.462 1.00 85.62 89 ALA A O 1
ATOM 701 N N . SER A 1 90 ? 9.743 1.436 -15.220 1.00 84.62 90 SER A N 1
ATOM 702 C CA . SER A 1 90 ? 10.827 2.410 -15.020 1.00 84.62 90 SER A CA 1
ATOM 703 C C . SER A 1 90 ? 12.218 1.846 -15.318 1.00 84.62 90 SER A C 1
ATOM 705 O O . SER A 1 90 ? 13.100 2.572 -15.771 1.00 84.62 90 SER A O 1
ATOM 707 N N . ILE A 1 91 ? 12.413 0.550 -15.079 1.00 85.38 91 ILE A N 1
ATOM 708 C CA . ILE A 1 91 ? 13.685 -0.165 -15.191 1.00 85.38 91 ILE A CA 1
ATOM 709 C C . ILE A 1 91 ? 13.492 -1.360 -16.139 1.00 85.38 91 ILE A C 1
ATOM 711 O O . ILE A 1 91 ? 13.430 -2.502 -15.680 1.00 85.38 91 ILE A O 1
ATOM 715 N N . PRO A 1 92 ? 13.338 -1.132 -17.456 1.00 85.69 92 PRO A N 1
ATOM 716 C CA . PRO A 1 92 ? 13.114 -2.210 -18.411 1.00 85.69 92 PRO A CA 1
ATOM 717 C C . PRO A 1 92 ? 14.413 -2.963 -18.728 1.00 85.69 92 PRO A C 1
ATOM 719 O O . PRO A 1 92 ? 15.480 -2.358 -18.855 1.00 85.69 92 PRO A O 1
ATOM 722 N N . ASP A 1 93 ? 14.302 -4.273 -18.960 1.00 83.69 93 ASP A N 1
ATOM 723 C CA . ASP A 1 93 ? 15.445 -5.143 -19.293 1.00 83.69 93 ASP A CA 1
ATOM 724 C C . ASP A 1 93 ? 16.187 -4.688 -20.557 1.00 83.69 93 ASP A C 1
ATOM 726 O O . ASP A 1 93 ? 17.398 -4.843 -20.677 1.00 83.69 93 ASP A O 1
ATOM 730 N N . SER A 1 94 ? 15.476 -4.050 -21.489 1.00 82.69 94 SER A N 1
ATOM 731 C CA . SER A 1 94 ? 16.037 -3.579 -22.755 1.00 82.69 94 SER A CA 1
ATOM 732 C C . SER A 1 94 ? 16.984 -2.383 -22.622 1.00 82.69 94 SER A C 1
ATOM 734 O O . SER A 1 94 ? 17.642 -2.035 -23.599 1.00 82.69 94 SER A O 1
ATOM 736 N N . ARG A 1 95 ? 17.007 -1.687 -21.475 1.00 72.44 95 ARG A N 1
ATOM 737 C CA . ARG A 1 95 ? 17.798 -0.454 -21.296 1.00 72.44 95 ARG A CA 1
ATOM 738 C C . ARG A 1 95 ? 18.985 -0.607 -20.353 1.00 72.44 95 ARG A C 1
ATOM 740 O O . ARG A 1 95 ? 19.817 0.294 -20.320 1.00 72.44 95 ARG A O 1
ATOM 747 N N . MET A 1 96 ? 19.067 -1.691 -19.582 1.00 78.12 96 MET A N 1
ATOM 748 C CA . MET A 1 96 ? 20.082 -1.813 -18.539 1.00 78.12 96 MET A CA 1
ATOM 749 C C . MET A 1 96 ? 20.420 -3.278 -18.249 1.00 78.12 96 MET A C 1
ATOM 751 O O . MET A 1 96 ? 19.541 -4.081 -17.940 1.00 78.12 96 MET A O 1
ATOM 755 N N . ALA A 1 97 ? 21.707 -3.623 -18.314 1.00 82.94 97 ALA A N 1
ATOM 756 C CA . ALA A 1 97 ? 22.186 -4.918 -17.842 1.00 82.94 97 ALA A CA 1
ATOM 757 C C . ALA A 1 97 ? 21.987 -5.020 -16.318 1.00 82.94 97 ALA A C 1
ATOM 759 O O . ALA A 1 97 ? 22.210 -4.045 -15.603 1.00 82.94 97 ALA A O 1
ATOM 760 N N . GLY A 1 98 ? 21.536 -6.176 -15.824 1.00 86.69 98 GLY A N 1
ATOM 761 C CA . GLY A 1 98 ? 21.230 -6.361 -14.398 1.00 86.69 98 GLY A CA 1
ATOM 762 C C . GLY A 1 98 ? 19.944 -5.666 -13.930 1.00 86.69 98 GLY A C 1
ATOM 763 O O . GLY A 1 98 ? 19.746 -5.479 -12.732 1.00 86.69 98 GLY A O 1
ATOM 764 N N . ALA A 1 99 ? 19.049 -5.273 -14.847 1.00 88.38 99 ALA A N 1
ATOM 765 C CA . ALA A 1 99 ? 17.770 -4.655 -14.492 1.00 88.38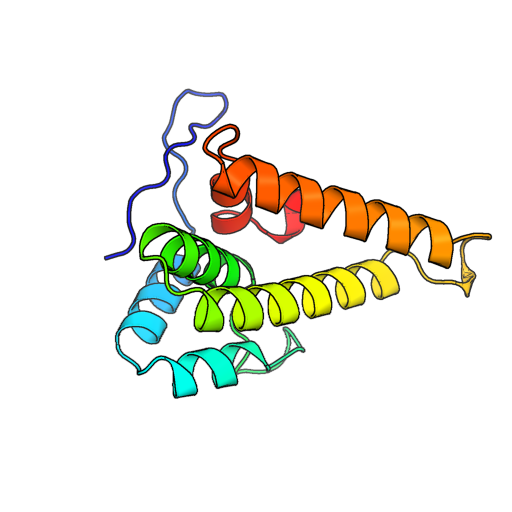 99 ALA A CA 1
ATOM 766 C C . ALA A 1 99 ? 16.942 -5.521 -13.527 1.00 88.38 99 ALA A C 1
ATOM 768 O O . ALA A 1 99 ? 16.310 -4.980 -12.623 1.00 88.38 99 ALA A O 1
ATOM 769 N N . GLN A 1 100 ? 16.978 -6.849 -13.677 1.00 89.12 100 GLN A N 1
ATOM 770 C CA . GLN A 1 100 ? 16.333 -7.768 -12.741 1.00 89.12 100 GLN A CA 1
ATOM 771 C C . GLN A 1 100 ? 16.886 -7.621 -11.317 1.00 89.12 100 GLN A C 1
ATOM 773 O O . GLN A 1 100 ? 16.106 -7.325 -10.413 1.00 89.12 100 GLN A O 1
ATOM 778 N N . ASP A 1 101 ? 18.202 -7.744 -11.135 1.00 89.75 101 ASP A N 1
ATOM 779 C CA . ASP A 1 101 ? 18.852 -7.653 -9.819 1.00 89.75 101 ASP A CA 1
ATOM 780 C C . ASP A 1 101 ? 18.563 -6.305 -9.145 1.00 89.75 101 ASP A C 1
ATOM 782 O O . ASP A 1 101 ? 18.265 -6.229 -7.953 1.00 89.75 101 ASP A O 1
ATOM 786 N N . ILE A 1 102 ? 18.568 -5.222 -9.929 1.00 88.81 102 ILE A N 1
ATOM 787 C CA . ILE A 1 102 ? 18.240 -3.880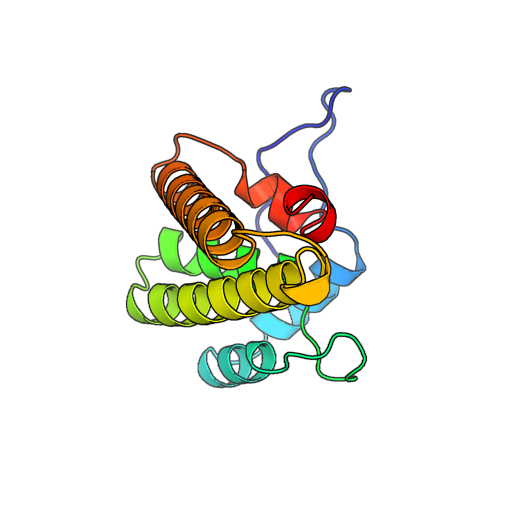 -9.439 1.00 88.81 102 ILE A CA 1
ATOM 788 C C . ILE A 1 102 ? 16.781 -3.806 -8.978 1.00 88.81 102 ILE A C 1
ATOM 790 O O . ILE A 1 102 ? 16.505 -3.261 -7.908 1.00 88.81 102 ILE A O 1
ATOM 794 N N . ARG A 1 103 ? 15.829 -4.355 -9.747 1.00 90.56 103 ARG A N 1
ATOM 795 C CA . ARG A 1 103 ? 14.417 -4.388 -9.333 1.00 90.56 103 ARG A CA 1
ATOM 796 C C . ARG A 1 103 ? 14.235 -5.210 -8.057 1.00 90.56 103 ARG A C 1
ATOM 798 O O . ARG A 1 103 ? 13.496 -4.776 -7.177 1.00 90.56 103 ARG A O 1
ATOM 805 N N . GLU A 1 104 ? 14.906 -6.352 -7.932 1.00 91.25 104 GLU A N 1
ATOM 806 C CA . GLU A 1 104 ? 14.855 -7.205 -6.736 1.00 91.25 104 GLU A CA 1
ATOM 807 C C . GLU A 1 104 ? 15.423 -6.502 -5.492 1.00 91.25 104 GLU A C 1
ATOM 809 O O . GLU A 1 104 ? 14.802 -6.536 -4.423 1.00 91.25 104 GLU A O 1
ATOM 814 N N . GLU A 1 105 ? 16.540 -5.787 -5.630 1.00 91.00 105 GLU A N 1
ATOM 815 C CA . GLU A 1 105 ? 17.133 -4.995 -4.547 1.00 91.00 105 GLU A CA 1
ATOM 816 C C . GLU A 1 105 ? 16.210 -3.845 -4.120 1.00 91.00 105 GLU A C 1
ATOM 818 O O . GLU A 1 105 ? 15.966 -3.637 -2.927 1.00 91.00 105 GLU A O 1
ATOM 823 N N . VAL A 1 106 ? 15.631 -3.111 -5.078 1.00 88.81 106 VAL A N 1
ATOM 824 C CA . VAL A 1 106 ? 14.682 -2.025 -4.777 1.00 88.81 106 VAL A CA 1
ATOM 825 C C . VAL A 1 106 ? 13.436 -2.570 -4.074 1.00 88.81 106 VAL A C 1
ATOM 827 O O . VAL A 1 106 ? 12.996 -1.996 -3.075 1.00 88.81 106 VAL A O 1
ATOM 830 N N . MET A 1 107 ? 12.901 -3.705 -4.533 1.00 90.75 107 MET A N 1
ATOM 831 C CA . MET A 1 107 ? 11.778 -4.391 -3.886 1.00 90.75 107 MET A CA 1
ATOM 832 C C . MET A 1 107 ? 12.114 -4.826 -2.454 1.00 90.75 107 MET A C 1
ATOM 834 O O . MET A 1 107 ? 11.303 -4.628 -1.546 1.00 90.75 107 MET A O 1
ATOM 838 N N . SER A 1 108 ? 13.313 -5.367 -2.231 1.00 91.00 108 SER A N 1
ATOM 839 C CA . SER A 1 108 ? 13.771 -5.805 -0.907 1.00 91.00 108 SER A CA 1
ATOM 840 C C . SER A 1 108 ? 13.903 -4.629 0.062 1.00 91.00 108 SER A C 1
ATOM 842 O O . SER A 1 108 ? 13.364 -4.671 1.172 1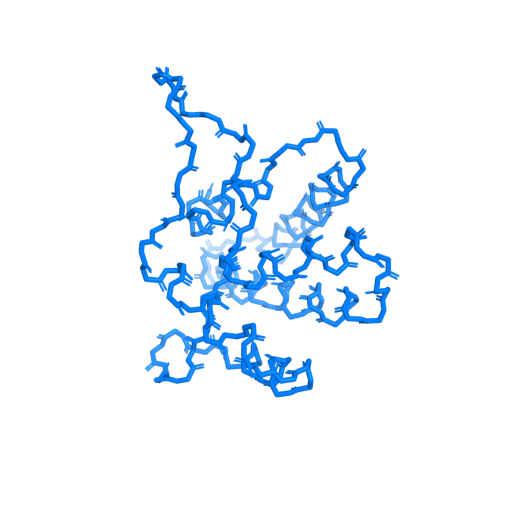.00 91.00 108 SER A O 1
ATOM 844 N N . ARG A 1 109 ? 14.521 -3.524 -0.376 1.00 89.25 109 ARG A N 1
ATOM 845 C CA . ARG A 1 109 ? 14.615 -2.285 0.416 1.00 89.25 109 ARG A CA 1
ATOM 846 C C . ARG A 1 109 ? 13.252 -1.679 0.714 1.00 89.25 109 ARG A C 1
ATOM 848 O O . ARG A 1 109 ? 13.040 -1.148 1.806 1.00 89.25 109 ARG A O 1
ATOM 855 N N . PHE A 1 110 ? 12.326 -1.738 -0.240 1.00 88.00 110 PHE A N 1
ATOM 856 C CA . PHE A 1 110 ? 10.962 -1.268 -0.035 1.00 88.00 110 PHE A CA 1
ATOM 857 C C . PHE A 1 110 ? 10.268 -2.082 1.066 1.00 88.00 110 PHE A C 1
ATOM 859 O O . PHE A 1 110 ? 9.770 -1.498 2.027 1.00 88.00 110 PHE A O 1
ATOM 866 N N . ALA A 1 111 ? 10.318 -3.415 1.001 1.00 89.44 111 ALA A N 1
ATOM 867 C CA . ALA A 1 111 ? 9.755 -4.285 2.035 1.00 89.44 111 ALA A CA 1
ATOM 868 C C . ALA A 1 111 ? 10.366 -4.025 3.426 1.00 89.44 111 ALA A C 1
ATOM 870 O O . ALA A 1 111 ? 9.639 -3.922 4.417 1.00 89.44 111 ALA A O 1
ATOM 871 N N . GLU A 1 112 ? 11.688 -3.852 3.505 1.00 89.19 112 GLU A N 1
ATOM 872 C CA . GLU A 1 112 ? 12.382 -3.538 4.758 1.00 89.19 112 GLU A CA 1
ATOM 873 C C . GLU A 1 112 ? 11.911 -2.199 5.355 1.00 89.19 112 GLU A C 1
ATOM 875 O O . GLU A 1 112 ? 11.686 -2.087 6.564 1.00 89.19 112 GLU A O 1
ATOM 880 N N . ARG A 1 113 ? 11.713 -1.176 4.516 1.00 84.25 113 ARG A N 1
ATOM 881 C CA . ARG A 1 113 ? 11.193 0.133 4.941 1.00 84.25 113 ARG A CA 1
ATOM 882 C C . ARG A 1 113 ? 9.776 0.034 5.504 1.00 84.25 113 ARG A C 1
ATOM 884 O O . ARG A 1 113 ? 9.512 0.616 6.556 1.00 84.25 113 ARG A O 1
ATOM 891 N N . ILE A 1 114 ? 8.897 -0.746 4.869 1.00 85.88 114 ILE A N 1
ATOM 892 C CA . ILE A 1 114 ? 7.546 -1.018 5.388 1.00 85.88 114 ILE A CA 1
ATOM 893 C C . ILE A 1 114 ? 7.624 -1.697 6.761 1.00 85.88 114 ILE A C 1
ATOM 895 O O . ILE A 1 114 ? 6.930 -1.286 7.691 1.00 85.88 114 ILE A O 1
ATOM 899 N N . ALA A 1 115 ? 8.498 -2.695 6.920 1.00 85.62 115 ALA A N 1
ATOM 900 C CA . ALA A 1 115 ? 8.685 -3.383 8.197 1.00 85.62 115 ALA A CA 1
ATOM 901 C C . 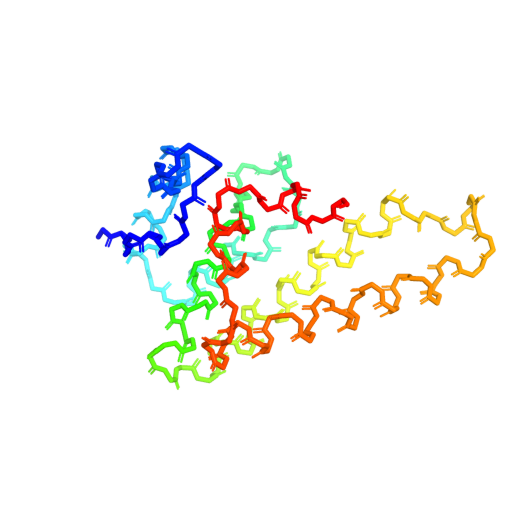ALA A 1 115 ? 9.191 -2.435 9.304 1.00 85.62 115 ALA A C 1
ATOM 903 O O . ALA A 1 115 ? 8.701 -2.475 10.435 1.00 85.62 115 ALA A O 1
ATOM 904 N N . LYS A 1 116 ? 10.129 -1.534 8.979 1.00 83.31 116 LYS A N 1
ATOM 905 C CA . LYS A 1 116 ? 10.626 -0.505 9.908 1.00 83.31 116 LYS A CA 1
ATOM 906 C C . LYS A 1 116 ? 9.525 0.470 10.335 1.00 83.31 116 LYS A C 1
ATOM 908 O O . LYS A 1 116 ? 9.435 0.773 11.526 1.00 83.31 116 LYS A O 1
ATOM 913 N N . ASP A 1 117 ? 8.672 0.912 9.413 1.00 82.19 117 ASP A N 1
ATOM 914 C CA . ASP A 1 117 ? 7.521 1.773 9.728 1.00 82.19 117 ASP A CA 1
ATOM 915 C C . ASP A 1 117 ? 6.514 1.057 10.638 1.00 82.19 117 ASP A C 1
ATOM 917 O O . ASP A 1 117 ? 6.131 1.584 11.682 1.00 82.19 117 ASP A O 1
ATOM 921 N N . CYS A 1 118 ? 6.198 -0.205 10.330 1.00 80.94 118 CYS A N 1
ATOM 922 C CA . CYS A 1 118 ? 5.346 -1.051 11.168 1.00 80.94 118 CYS A CA 1
ATOM 923 C C . CYS A 1 118 ? 5.890 -1.190 12.604 1.00 80.94 118 CYS A C 1
ATOM 925 O O . CYS A 1 118 ? 5.119 -1.196 13.560 1.00 80.94 118 CYS A O 1
ATOM 927 N N . SER A 1 119 ? 7.217 -1.218 12.783 1.00 80.12 119 SER A N 1
ATOM 928 C CA . SER A 1 119 ? 7.860 -1.235 14.109 1.00 80.12 119 SER A CA 1
ATOM 929 C C . SER A 1 119 ? 7.878 0.122 14.838 1.00 80.12 119 SER A C 1
ATOM 931 O O . SER A 1 119 ? 8.456 0.230 15.918 1.00 80.12 119 SER A O 1
ATOM 933 N N . GLY A 1 120 ? 7.281 1.168 14.257 1.00 71.38 120 GLY A N 1
ATOM 934 C CA . GLY A 1 120 ? 7.199 2.512 14.835 1.00 71.38 120 GLY A CA 1
ATOM 935 C C . GLY A 1 120 ? 8.490 3.330 14.741 1.00 71.38 120 GLY A C 1
ATOM 936 O O . GLY A 1 120 ? 8.569 4.410 15.320 1.00 71.38 120 GLY A O 1
ATOM 937 N N . ARG A 1 121 ? 9.505 2.832 14.025 1.00 59.75 121 ARG A N 1
ATOM 938 C CA . ARG A 1 121 ? 10.832 3.465 13.909 1.00 59.75 121 ARG A CA 1
ATOM 939 C C . ARG A 1 121 ? 10.914 4.520 12.809 1.00 59.75 121 ARG A C 1
ATOM 941 O O . ARG A 1 121 ? 11.890 5.259 12.747 1.00 59.75 121 ARG A O 1
ATOM 948 N N . PHE A 1 122 ? 9.924 4.567 11.925 1.00 64.50 122 PHE A N 1
ATOM 949 C CA . PHE A 1 122 ? 9.872 5.488 10.797 1.00 64.50 122 PHE A CA 1
ATOM 950 C C . PHE A 1 122 ? 8.417 5.897 10.545 1.00 64.50 122 PHE A C 1
ATOM 952 O O . PHE A 1 122 ? 7.514 5.127 10.854 1.00 64.50 122 PHE A O 1
ATOM 959 N N . ALA A 1 123 ? 8.199 7.095 9.999 1.00 70.50 123 ALA A N 1
ATOM 960 C CA . ALA A 1 123 ? 6.887 7.578 9.550 1.00 70.50 123 ALA A CA 1
ATOM 961 C C . ALA A 1 123 ? 6.832 7.669 8.011 1.00 70.50 123 ALA A C 1
ATOM 963 O O . ALA A 1 123 ? 6.258 8.594 7.437 1.00 70.50 123 ALA A O 1
ATOM 964 N N . MET A 1 124 ? 7.478 6.722 7.326 1.00 76.19 124 MET A N 1
ATOM 965 C CA . MET A 1 124 ? 7.609 6.709 5.867 1.00 76.19 124 MET A CA 1
ATOM 966 C C . MET A 1 124 ? 6.256 6.511 5.197 1.00 76.19 124 MET A C 1
ATOM 968 O O . MET A 1 124 ? 5.979 7.107 4.159 1.00 76.19 124 MET A O 1
ATOM 972 N N . LEU A 1 125 ? 5.403 5.687 5.805 1.00 76.12 125 LEU A N 1
ATOM 973 C CA . LEU A 1 125 ? 4.070 5.431 5.290 1.00 76.12 125 LEU A CA 1
ATOM 974 C C . LEU A 1 125 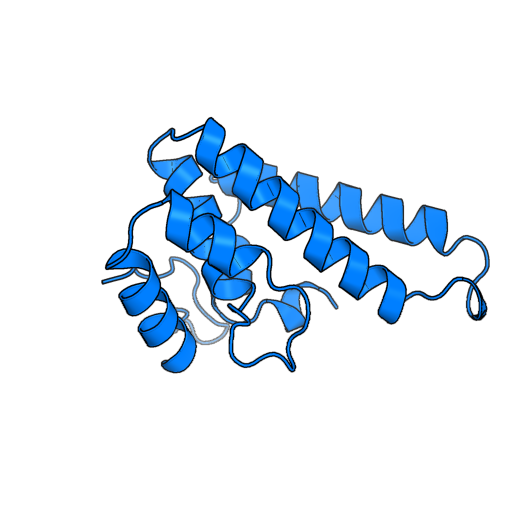? 3.214 6.713 5.260 1.00 76.12 125 LEU A C 1
ATOM 976 O O . LEU A 1 125 ? 2.289 6.781 4.462 1.00 76.12 125 LEU A O 1
ATOM 980 N N . ASP A 1 126 ? 3.548 7.759 6.037 1.00 77.69 126 ASP A N 1
ATOM 981 C CA . ASP A 1 126 ? 2.835 9.041 5.939 1.00 77.69 126 ASP A CA 1
ATOM 982 C C . ASP A 1 126 ? 3.117 9.718 4.605 1.00 77.69 126 ASP A C 1
ATOM 984 O O . ASP A 1 126 ? 2.217 10.290 4.005 1.00 77.69 126 ASP A O 1
ATOM 988 N N . PHE A 1 127 ? 4.351 9.619 4.114 1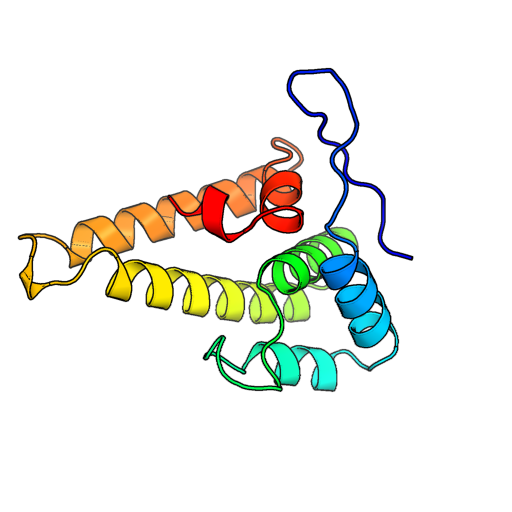.00 78.88 127 PHE A N 1
ATOM 989 C CA . PHE A 1 127 ? 4.710 10.157 2.810 1.00 78.88 127 PHE A CA 1
ATOM 990 C C . PHE A 1 127 ? 4.020 9.383 1.681 1.00 78.88 127 PHE A C 1
ATOM 992 O O . PHE A 1 127 ? 3.453 9.989 0.774 1.00 78.88 127 PHE A O 1
ATOM 999 N N . PHE A 1 128 ? 3.990 8.050 1.775 1.00 79.06 128 PHE A N 1
ATOM 1000 C CA . PHE A 1 128 ? 3.299 7.197 0.803 1.00 79.06 128 PHE A CA 1
ATOM 1001 C C . PHE A 1 128 ? 1.776 7.367 0.803 1.00 79.06 128 PHE A C 1
ATOM 1003 O O . PHE A 1 128 ? 1.150 7.093 -0.214 1.00 79.06 128 PHE A O 1
ATOM 1010 N N . GLU A 1 129 ? 1.178 7.824 1.904 1.00 77.81 129 GLU A N 1
ATOM 1011 C CA . GLU A 1 129 ? -0.242 8.191 1.954 1.00 77.81 129 GLU A CA 1
ATOM 1012 C C . GLU A 1 129 ? -0.541 9.579 1.361 1.00 77.81 129 GLU A C 1
ATOM 1014 O O . GLU A 1 129 ? -1.700 9.872 1.073 1.00 77.81 129 GLU A O 1
ATOM 1019 N N . VAL A 1 130 ? 0.476 10.427 1.166 1.00 76.81 130 VAL A N 1
ATOM 1020 C CA . VAL A 1 130 ? 0.336 11.761 0.553 1.00 76.81 130 VAL A CA 1
ATOM 1021 C C . VAL A 1 130 ? 0.663 11.724 -0.935 1.00 76.81 130 VAL A C 1
ATOM 1023 O O . VAL A 1 130 ? -0.089 12.265 -1.742 1.00 76.81 130 VAL A O 1
ATOM 1026 N N . ARG A 1 131 ? 1.798 11.117 -1.300 1.00 78.81 131 ARG A N 1
ATOM 1027 C CA . ARG A 1 131 ? 2.269 10.971 -2.684 1.00 78.81 131 ARG A CA 1
ATOM 1028 C C . ARG A 1 131 ? 3.045 9.674 -2.832 1.00 78.81 131 ARG A C 1
ATOM 1030 O O . ARG A 1 131 ? 4.262 9.639 -2.642 1.00 78.81 131 ARG A O 1
ATOM 1037 N N . PHE A 1 132 ? 2.350 8.614 -3.224 1.00 76.06 132 PHE A N 1
ATOM 1038 C CA . PHE A 1 132 ? 2.963 7.304 -3.386 1.00 76.06 132 PHE A CA 1
ATOM 1039 C C . PHE A 1 132 ? 4.031 7.310 -4.489 1.00 76.06 132 PHE A C 1
ATOM 1041 O O . PHE A 1 132 ? 5.117 6.758 -4.324 1.00 76.06 132 PHE A O 1
ATOM 1048 N N . ASP A 1 133 ? 3.745 8.007 -5.588 1.00 68.19 133 ASP A N 1
ATOM 1049 C CA . ASP A 1 133 ? 4.597 8.044 -6.779 1.00 68.19 133 ASP A CA 1
ATOM 1050 C C . ASP A 1 133 ? 5.951 8.713 -6.557 1.00 68.19 133 ASP A C 1
ATOM 1052 O O . ASP A 1 133 ? 6.953 8.262 -7.104 1.00 68.19 133 ASP A O 1
ATOM 1056 N N . LEU A 1 134 ? 6.008 9.755 -5.725 1.00 60.31 134 LEU A N 1
ATOM 1057 C CA . LEU A 1 134 ? 7.274 10.413 -5.397 1.00 60.31 134 LEU A CA 1
ATOM 1058 C C . LEU A 1 134 ? 8.120 9.599 -4.417 1.00 60.31 134 LEU A C 1
ATOM 1060 O O . LEU A 1 134 ? 9.317 9.833 -4.323 1.00 60.31 134 LEU A O 1
ATOM 1064 N N . GLY A 1 135 ? 7.522 8.659 -3.679 1.00 55.53 135 GLY A N 1
ATOM 1065 C CA . GLY A 1 135 ? 8.257 7.780 -2.762 1.00 55.53 135 GLY A CA 1
ATOM 1066 C C . GLY A 1 135 ? 8.905 6.585 -3.460 1.00 55.53 135 GLY A C 1
ATOM 1067 O O . GLY A 1 135 ? 9.648 5.836 -2.826 1.00 55.53 135 GLY A O 1
ATOM 1068 N N . MET A 1 136 ? 8.587 6.400 -4.744 1.00 55.44 136 MET A N 1
ATOM 1069 C CA . MET A 1 136 ? 9.052 5.311 -5.600 1.00 55.44 136 MET A CA 1
ATOM 1070 C C . MET A 1 136 ? 10.210 5.704 -6.530 1.00 55.44 136 MET A C 1
ATOM 1072 O O . MET A 1 136 ? 10.781 4.808 -7.153 1.00 55.44 136 MET A O 1
ATOM 1076 N N . LEU A 1 137 ? 10.523 7.002 -6.639 1.00 44.78 137 LEU A N 1
ATOM 1077 C CA . LEU A 1 137 ? 11.594 7.566 -7.471 1.00 44.78 137 LEU A CA 1
ATOM 1078 C C . LEU A 1 137 ? 12.885 7.785 -6.674 1.00 44.78 137 LEU A C 1
ATOM 1080 O O . LEU A 1 137 ? 12.797 8.207 -5.498 1.00 44.78 137 LEU A O 1
#

Secondary structure (DSSP, 8-state):
-PPPP--B-TTSPBP---HHHHHHHHHHHSS-HHHHHHHHT---TTSTTPPPHHHHHHHHHHHHHTT-HHHHHHHHHHHHHHHHHHHHHHS-TTT-TTHHHHHHHHHHHHHHHHHHHHTTS--HHHHHHH-TGGG--

pLDDT: mean 85.22, std 9.2, range [44.78, 95.38]

Sequence (137 aa):
MPKPLRSKDKNGEPFARPPEIDACLQRLESIDAATRLQAFTVASRKSDGYVPSEALTYFLRRAHATGAKDEFKQLFGLLMKRVGQSLFASIPDSRMAGAQDIREEVMSRFAERIAKDCSGRFAMLDFFEVRFDLGML